Protein AF-A0A966ZBD1-F1 (afdb_monomer_lite)

Sequence (70 aa):
MATRGEDVSRFFTNQFTVVRPVKRVNVDLTQGMLRELDERAVHLNVSRQAVIKTLLRQALDSSGGRGLKR

Structure (mmCIF, N/CA/C/O backbone):
data_AF-A0A966ZBD1-F1
#
_entry.id   AF-A0A966ZBD1-F1
#
loop_
_atom_site.group_PDB
_atom_site.id
_atom_site.type_symbol
_atom_site.label_atom_id
_atom_site.label_alt_id
_atom_site.label_comp_id
_atom_site.label_asym_id
_atom_site.label_entity_id
_atom_site.label_seq_id
_atom_site.pdbx_PDB_ins_code
_atom_site.Cartn_x
_atom_site.Cartn_y
_atom_site.Cartn_z
_atom_site.occupancy
_atom_site.B_iso_or_equiv
_atom_site.auth_seq_id
_atom_site.auth_comp_id
_atom_site.auth_asym_id
_atom_site.auth_atom_id
_atom_site.pdbx_PDB_model_num
ATOM 1 N N . MET A 1 1 ? -8.838 -21.151 -45.905 1.00 42.66 1 MET A N 1
ATOM 2 C CA . MET A 1 1 ? -7.420 -21.549 -46.028 1.00 42.66 1 MET A CA 1
ATOM 3 C C . MET A 1 1 ? -6.589 -20.279 -46.107 1.00 42.66 1 MET A C 1
ATOM 5 O O . MET A 1 1 ? -6.808 -19.507 -47.028 1.00 42.66 1 MET A O 1
ATOM 9 N N . ALA A 1 2 ? -5.742 -20.001 -45.113 1.00 49.59 2 ALA A N 1
ATOM 10 C CA . ALA A 1 2 ? -4.813 -18.868 -45.153 1.00 49.59 2 ALA A CA 1
ATOM 11 C C . ALA A 1 2 ? -3.491 -19.370 -45.750 1.00 49.59 2 ALA A C 1
ATOM 13 O O . ALA A 1 2 ? -2.705 -20.008 -45.058 1.00 49.59 2 ALA A O 1
ATOM 14 N N . THR A 1 3 ? -3.304 -19.175 -47.058 1.00 57.25 3 THR A N 1
ATOM 15 C CA . THR A 1 3 ? -2.234 -19.840 -47.828 1.00 57.25 3 THR A CA 1
ATOM 16 C C . THR A 1 3 ? -1.061 -18.926 -48.191 1.00 57.25 3 THR A C 1
ATOM 18 O O . THR A 1 3 ? -0.160 -19.357 -48.898 1.00 57.25 3 THR A O 1
ATOM 21 N N . ARG A 1 4 ? -0.975 -17.682 -47.720 1.00 55.88 4 ARG A N 1
ATOM 22 C CA . ARG A 1 4 ? 0.225 -16.858 -47.948 1.00 55.88 4 ARG A CA 1
ATOM 23 C C . ARG A 1 4 ? 0.504 -16.016 -46.719 1.00 55.88 4 ARG A C 1
ATOM 25 O O . ARG A 1 4 ? -0.396 -15.345 -46.233 1.00 55.88 4 ARG A O 1
ATOM 32 N N . GLY A 1 5 ? 1.734 -16.104 -46.213 1.00 60.59 5 GLY A N 1
ATOM 33 C CA . GLY A 1 5 ? 2.249 -15.306 -45.103 1.00 60.59 5 GLY A CA 1
ATOM 34 C C . GLY A 1 5 ? 2.361 -13.833 -45.477 1.00 60.59 5 GLY A C 1
ATOM 35 O O . GLY A 1 5 ? 3.459 -13.307 -45.610 1.00 60.59 5 GLY A O 1
ATOM 36 N N . GLU A 1 6 ? 1.222 -13.184 -45.698 1.00 64.62 6 GLU A N 1
ATOM 37 C CA . GLU A 1 6 ? 1.154 -11.740 -45.823 1.00 64.62 6 GLU A CA 1
ATOM 38 C C . GLU A 1 6 ? 1.414 -11.114 -44.453 1.00 64.62 6 GLU A C 1
ATOM 40 O O . GLU A 1 6 ? 0.854 -11.528 -43.436 1.00 64.62 6 GLU A O 1
ATOM 45 N N . ASP A 1 7 ? 2.296 -10.120 -44.440 1.00 58.19 7 ASP A N 1
ATOM 46 C CA . ASP A 1 7 ? 2.682 -9.391 -43.245 1.00 58.19 7 ASP A CA 1
ATOM 47 C C . ASP A 1 7 ? 1.487 -8.579 -42.704 1.00 58.19 7 ASP A C 1
ATOM 49 O O . ASP A 1 7 ? 1.133 -7.498 -43.189 1.00 58.19 7 ASP A O 1
ATOM 53 N N . VAL A 1 8 ? 0.823 -9.136 -41.690 1.00 63.22 8 VAL A N 1
ATOM 54 C CA . VAL A 1 8 ? -0.302 -8.510 -40.981 1.00 63.22 8 VAL A CA 1
ATOM 55 C C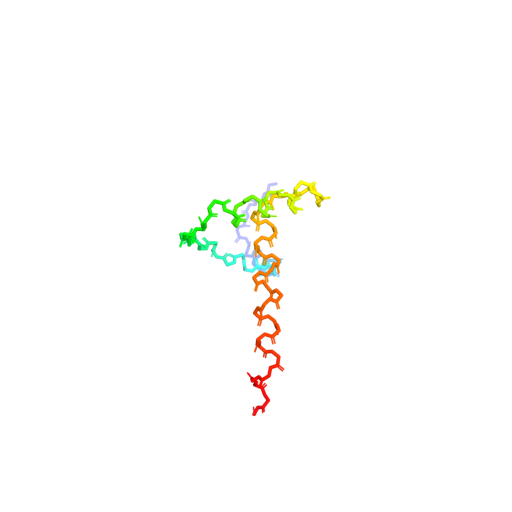 . VAL A 1 8 ? 0.150 -7.530 -39.892 1.00 63.22 8 VAL A C 1
ATOM 57 O O . VAL A 1 8 ? -0.699 -6.988 -39.181 1.00 63.22 8 VAL A O 1
ATOM 60 N N . SER A 1 9 ? 1.453 -7.228 -39.776 1.00 61.38 9 SER A N 1
ATOM 61 C CA . SER A 1 9 ? 2.005 -6.311 -38.758 1.00 61.38 9 SER A CA 1
ATOM 62 C C . SER A 1 9 ? 1.386 -4.912 -38.806 1.00 61.38 9 SER A C 1
ATOM 64 O O . SER A 1 9 ? 1.287 -4.246 -37.782 1.00 61.38 9 SER A O 1
ATOM 66 N N . ARG A 1 10 ? 0.883 -4.483 -39.971 1.00 62.88 10 ARG A N 1
ATOM 67 C CA . ARG A 1 10 ? 0.148 -3.215 -40.146 1.00 62.88 10 ARG A CA 1
ATOM 68 C C . ARG A 1 10 ? -1.179 -3.133 -39.378 1.00 62.88 10 ARG A C 1
ATOM 70 O O . ARG A 1 10 ? -1.672 -2.034 -39.150 1.00 62.88 10 ARG A O 1
ATOM 77 N N . PHE A 1 11 ? -1.752 -4.272 -38.986 1.00 62.62 11 PHE A N 1
ATOM 78 C CA . PHE A 1 11 ? -2.965 -4.348 -38.163 1.00 62.62 11 PHE A CA 1
ATOM 79 C C . PHE A 1 11 ? -2.649 -4.527 -36.672 1.00 62.62 11 PHE A C 1
ATOM 81 O O . PHE A 1 11 ? -3.492 -4.240 -35.824 1.00 62.62 11 PHE A O 1
ATOM 88 N N . PHE A 1 12 ? -1.424 -4.942 -36.338 1.00 55.97 12 PHE A N 1
ATOM 89 C CA . PHE A 1 12 ? -0.923 -4.963 -34.969 1.00 55.97 12 PHE A CA 1
ATOM 90 C C . PHE A 1 12 ? -0.392 -3.576 -34.609 1.00 55.97 12 PHE A C 1
ATOM 92 O O . PHE A 1 12 ? 0.811 -3.332 -34.542 1.00 55.97 12 PHE A O 1
ATOM 99 N N . THR A 1 13 ? -1.296 -2.636 -34.328 1.00 58.72 13 THR A N 1
ATOM 100 C CA . THR A 1 13 ? -0.886 -1.469 -33.548 1.00 58.72 13 THR A CA 1
ATOM 101 C C . THR A 1 13 ? -0.445 -2.009 -32.195 1.00 58.72 13 THR A C 1
ATOM 103 O O . THR A 1 13 ? -1.271 -2.546 -31.460 1.00 58.72 13 THR A O 1
ATOM 106 N N . ASN A 1 14 ? 0.849 -1.929 -31.896 1.00 52.28 14 ASN A N 1
ATOM 107 C CA . ASN A 1 14 ? 1.507 -2.472 -30.707 1.00 52.28 14 ASN A CA 1
ATOM 108 C C . ASN A 1 14 ? 1.087 -1.739 -29.407 1.00 52.28 14 ASN A C 1
ATOM 110 O O . ASN A 1 14 ? 1.901 -1.489 -28.524 1.00 52.28 14 ASN A O 1
ATOM 114 N N . GLN A 1 15 ? -0.197 -1.384 -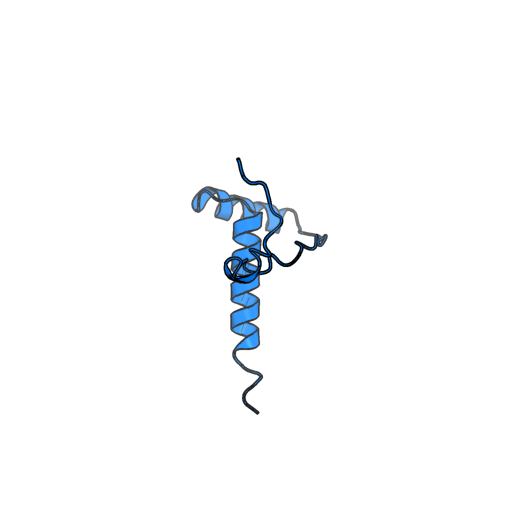29.297 1.00 56.31 15 GLN A N 1
ATOM 115 C CA . GLN A 1 15 ? -0.896 -0.734 -28.190 1.00 56.31 15 GLN A CA 1
ATOM 116 C C . GLN A 1 15 ? -1.147 -1.702 -27.028 1.00 56.31 15 GLN A C 1
ATOM 118 O O . GLN A 1 15 ? -2.116 -1.572 -26.283 1.00 56.31 15 GLN A O 1
ATOM 123 N N . PHE A 1 16 ? -0.272 -2.686 -26.844 1.00 54.62 16 PHE A N 1
ATOM 124 C CA . PHE A 1 16 ? -0.183 -3.334 -25.553 1.00 54.62 16 PHE A CA 1
ATOM 125 C C . PHE A 1 16 ? 0.473 -2.318 -24.625 1.00 54.62 16 PHE A C 1
ATOM 127 O O . PHE A 1 16 ? 1.630 -1.943 -24.828 1.00 54.62 16 PHE A O 1
ATOM 134 N N . THR A 1 17 ? -0.260 -1.837 -23.617 1.00 59.50 17 THR A N 1
ATOM 135 C CA . THR A 1 17 ? 0.358 -1.129 -22.494 1.00 59.50 17 THR A CA 1
ATOM 136 C C . THR A 1 17 ? 1.496 -2.010 -22.013 1.00 59.50 17 THR A C 1
ATOM 138 O O . THR A 1 17 ? 1.246 -3.136 -21.585 1.00 59.50 17 THR A O 1
ATOM 141 N N . VAL A 1 18 ? 2.737 -1.533 -22.136 1.00 59.88 18 VAL A N 1
ATOM 142 C CA . VAL A 1 18 ? 3.914 -2.268 -21.674 1.00 59.88 18 VAL A CA 1
ATOM 143 C C . VAL A 1 18 ? 3.687 -2.577 -20.200 1.00 59.88 18 VAL A C 1
ATOM 145 O O . VAL A 1 18 ? 3.817 -1.698 -19.342 1.00 59.88 18 VAL A O 1
ATOM 148 N N . VAL A 1 19 ? 3.300 -3.818 -19.901 1.00 61.84 19 VAL A N 1
ATOM 149 C CA . VAL A 1 19 ? 3.214 -4.304 -18.531 1.00 61.84 19 VAL A CA 1
ATOM 150 C C . VAL A 1 19 ? 4.656 -4.366 -18.069 1.00 61.84 19 VAL A C 1
ATOM 152 O O . VAL A 1 19 ? 5.400 -5.285 -18.406 1.00 61.84 19 VAL A O 1
ATOM 155 N N . ARG A 1 20 ? 5.092 -3.317 -17.366 1.00 65.56 20 ARG A N 1
ATOM 156 C CA . ARG A 1 20 ? 6.428 -3.302 -16.780 1.00 65.56 20 ARG A CA 1
ATOM 157 C C . ARG A 1 20 ? 6.535 -4.535 -15.880 1.00 65.56 20 ARG A C 1
ATOM 159 O O . ARG A 1 20 ? 5.600 -4.794 -15.117 1.00 65.56 20 ARG A O 1
ATOM 166 N N . PRO A 1 21 ? 7.638 -5.291 -15.954 1.00 77.25 21 PRO A N 1
ATOM 167 C CA . PRO A 1 21 ? 7.802 -6.470 -15.121 1.00 77.25 21 PRO A CA 1
ATOM 168 C C . PRO A 1 21 ? 7.671 -6.081 -13.645 1.00 77.25 21 PRO A C 1
ATOM 170 O O . PRO A 1 21 ? 8.297 -5.122 -13.183 1.00 77.25 21 PRO A O 1
ATOM 173 N N . VAL A 1 22 ? 6.831 -6.814 -12.909 1.00 81.00 22 VAL A N 1
ATOM 174 C CA . VAL A 1 22 ? 6.660 -6.622 -11.465 1.00 81.00 22 VAL A CA 1
ATOM 175 C C . VAL A 1 22 ? 7.962 -7.024 -10.778 1.00 81.00 22 VAL A C 1
ATOM 177 O O . VAL A 1 22 ? 8.363 -8.185 -10.827 1.00 81.00 22 VAL A O 1
ATOM 180 N N . LYS A 1 23 ? 8.622 -6.066 -10.123 1.00 88.19 23 LYS A N 1
ATOM 181 C CA . LYS A 1 23 ? 9.794 -6.335 -9.283 1.00 88.19 23 LYS A CA 1
ATOM 182 C C . LYS A 1 23 ? 9.338 -6.627 -7.858 1.00 88.19 23 LYS A C 1
ATOM 184 O O . LYS A 1 23 ? 8.620 -5.824 -7.266 1.00 88.19 23 LYS A O 1
ATOM 189 N N . ARG A 1 24 ? 9.750 -7.773 -7.313 1.00 89.31 24 ARG A N 1
ATOM 190 C CA . ARG A 1 24 ? 9.514 -8.121 -5.907 1.00 89.31 24 ARG A CA 1
ATOM 191 C C . ARG A 1 24 ? 10.549 -7.417 -5.034 1.00 89.31 24 ARG A C 1
ATOM 193 O O . ARG A 1 24 ? 11.728 -7.404 -5.375 1.00 89.31 24 ARG A O 1
ATOM 200 N N . VAL A 1 25 ? 10.091 -6.839 -3.931 1.00 91.31 25 VAL A N 1
ATOM 201 C CA . VAL A 1 25 ? 10.924 -6.152 -2.940 1.00 91.31 25 VAL A CA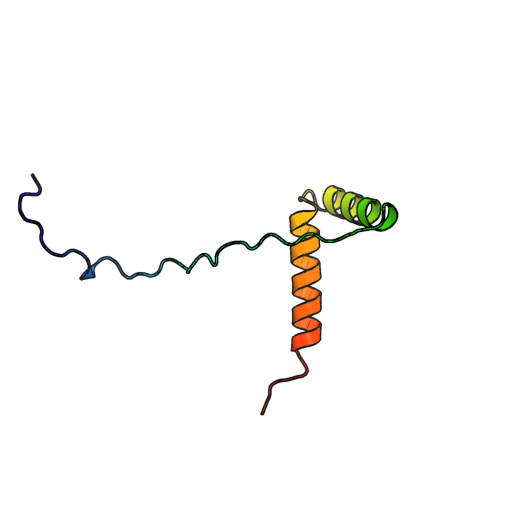 1
ATOM 202 C C . VAL A 1 25 ? 10.558 -6.714 -1.572 1.00 91.31 25 VAL A C 1
ATOM 204 O O . VAL A 1 25 ? 9.373 -6.793 -1.249 1.00 91.31 25 VAL A O 1
ATOM 207 N N . ASN A 1 26 ? 11.562 -7.121 -0.796 1.00 94.38 26 ASN A N 1
ATOM 208 C CA . ASN A 1 26 ? 11.381 -7.554 0.588 1.00 94.38 26 ASN A CA 1
ATOM 209 C C . ASN A 1 26 ? 11.455 -6.331 1.506 1.00 94.38 26 ASN A C 1
ATOM 211 O O . ASN A 1 26 ? 12.308 -5.467 1.305 1.00 94.38 26 ASN A O 1
ATOM 215 N N . VAL A 1 27 ? 10.556 -6.255 2.484 1.00 93.56 27 VAL A N 1
ATOM 216 C CA . VAL A 1 27 ? 10.478 -5.156 3.451 1.00 93.56 27 VAL A CA 1
ATOM 217 C C . VAL A 1 27 ? 10.153 -5.749 4.812 1.00 93.56 27 VAL A C 1
ATOM 219 O O . VAL A 1 27 ? 9.205 -6.528 4.926 1.00 93.56 27 VAL A O 1
ATOM 222 N N . ASP A 1 28 ? 10.905 -5.348 5.828 1.00 96.75 28 ASP A N 1
ATOM 223 C CA . ASP A 1 28 ? 10.611 -5.708 7.208 1.00 96.75 28 ASP A CA 1
ATOM 224 C C . ASP A 1 28 ? 9.533 -4.777 7.767 1.00 96.75 28 ASP A C 1
ATOM 226 O O . ASP A 1 28 ? 9.637 -3.551 7.699 1.00 96.75 28 ASP A O 1
ATOM 230 N N . LEU A 1 29 ? 8.475 -5.370 8.315 1.00 95.44 29 LEU A N 1
ATOM 231 C CA . LEU A 1 29 ? 7.364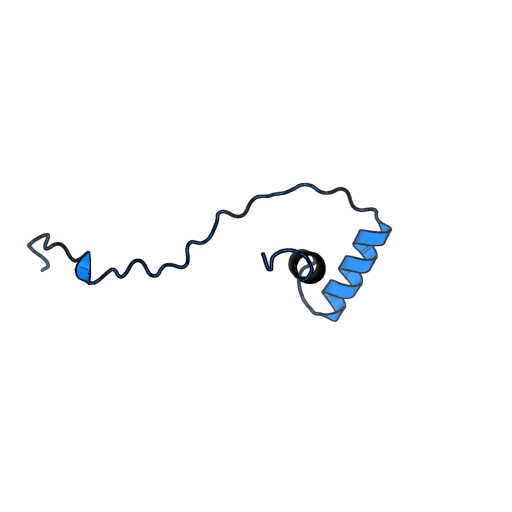 -4.665 8.946 1.00 95.44 29 LEU A CA 1
ATOM 232 C C . LEU A 1 29 ? 7.198 -5.205 10.359 1.00 95.44 29 LEU A C 1
ATOM 234 O O . LEU A 1 29 ? 7.235 -6.417 10.578 1.00 95.44 29 LEU A O 1
ATOM 238 N N . THR A 1 30 ? 6.988 -4.314 11.323 1.00 98.00 30 THR A N 1
ATOM 239 C CA . THR A 1 30 ? 6.700 -4.748 12.691 1.00 98.00 30 THR A CA 1
ATOM 240 C C . THR A 1 30 ? 5.338 -5.442 12.749 1.00 98.00 30 THR A C 1
ATOM 242 O O . THR A 1 30 ? 4.453 -5.200 11.923 1.00 98.00 30 THR A O 1
ATOM 245 N N . GLN A 1 31 ? 5.130 -6.280 13.767 1.00 97.75 31 GLN A N 1
ATOM 246 C CA . GLN A 1 31 ? 3.840 -6.941 13.976 1.00 97.75 31 GLN A CA 1
ATOM 247 C C . GLN A 1 31 ? 2.687 -5.932 14.128 1.00 97.75 31 GLN A C 1
ATOM 249 O O . GLN A 1 31 ? 1.589 -6.179 13.633 1.00 97.75 31 GLN A O 1
ATOM 254 N N . GLY A 1 32 ? 2.940 -4.780 14.761 1.00 98.06 32 GLY A N 1
ATOM 255 C CA . GLY A 1 32 ? 1.957 -3.699 14.882 1.00 98.06 32 GLY A CA 1
ATOM 256 C C . GLY A 1 32 ? 1.540 -3.139 13.521 1.00 98.06 32 GLY A C 1
ATOM 257 O O . GLY A 1 32 ? 0.350 -3.061 13.230 1.00 98.06 32 GLY A O 1
ATOM 258 N N . MET A 1 33 ? 2.511 -2.869 12.642 1.00 97.56 33 MET A N 1
ATOM 259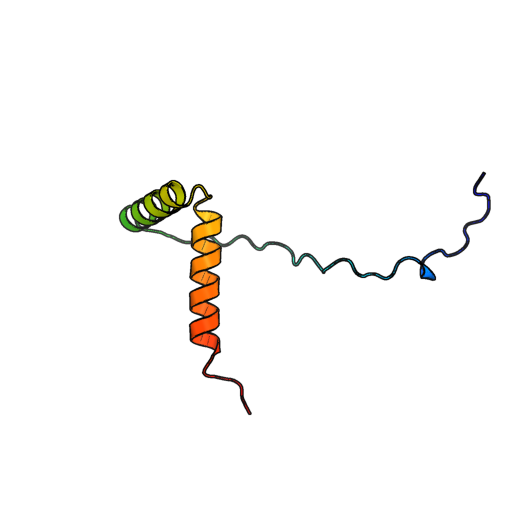 C CA . MET A 1 33 ? 2.237 -2.385 11.284 1.00 97.56 33 MET A CA 1
ATOM 260 C C . MET A 1 33 ? 1.440 -3.400 10.461 1.00 97.56 33 MET A C 1
ATOM 262 O O . MET A 1 33 ? 0.544 -3.020 9.711 1.00 97.56 33 MET A O 1
ATOM 266 N N . LEU A 1 34 ? 1.747 -4.694 10.600 1.00 97.44 34 LEU A N 1
ATOM 267 C CA . LEU A 1 34 ? 0.983 -5.749 9.933 1.00 97.44 34 LEU A CA 1
ATOM 268 C C . LEU A 1 34 ? -0.473 -5.769 10.404 1.00 97.44 34 LEU A C 1
ATOM 270 O O . LEU A 1 34 ? -1.364 -5.848 9.561 1.00 97.44 34 LEU A O 1
ATOM 274 N N . ARG A 1 35 ? -0.713 -5.625 11.714 1.00 97.94 35 ARG A N 1
ATOM 275 C CA . ARG A 1 35 ? -2.070 -5.584 12.274 1.00 97.94 35 ARG A CA 1
ATOM 276 C C . ARG A 1 35 ? -2.875 -4.404 11.730 1.00 97.94 35 ARG A C 1
ATOM 278 O O . ARG A 1 35 ? -3.999 -4.593 11.281 1.00 97.94 35 ARG A O 1
ATOM 285 N N . GLU A 1 36 ? -2.284 -3.214 11.688 1.00 97.31 36 GLU A N 1
ATOM 286 C CA . GLU A 1 36 ? -2.946 -2.028 11.129 1.00 97.31 36 GLU A CA 1
ATOM 287 C C . GLU A 1 36 ? -3.257 -2.179 9.631 1.00 97.31 36 GLU A C 1
ATOM 289 O O . GLU A 1 36 ? -4.312 -1.751 9.155 1.00 97.31 36 GLU A O 1
ATOM 294 N N . LEU A 1 37 ? -2.350 -2.796 8.864 1.00 97.12 37 LEU A N 1
ATOM 295 C CA . LEU A 1 37 ? -2.579 -3.088 7.448 1.00 97.12 37 LEU A CA 1
ATOM 296 C C . LEU A 1 37 ? -3.695 -4.120 7.252 1.00 97.12 37 LEU A C 1
ATOM 298 O O . LEU A 1 37 ? -4.482 -3.973 6.317 1.00 97.12 37 LEU A O 1
ATOM 302 N N . ASP A 1 38 ? -3.764 -5.137 8.111 1.00 97.50 38 ASP A N 1
ATOM 303 C CA . ASP A 1 38 ? -4.823 -6.149 8.116 1.00 97.50 38 ASP A CA 1
ATOM 304 C C . ASP A 1 38 ? -6.194 -5.539 8.414 1.00 97.50 38 ASP A C 1
ATOM 306 O O . ASP A 1 38 ? -7.140 -5.758 7.658 1.00 97.50 38 ASP A O 1
ATOM 310 N N . GLU A 1 39 ? -6.297 -4.716 9.457 1.00 97.94 39 GLU A N 1
ATOM 311 C CA . GLU A 1 39 ? -7.542 -4.032 9.826 1.00 97.94 39 GLU A CA 1
ATOM 312 C C . GLU A 1 39 ? -8.070 -3.168 8.669 1.00 97.94 39 GLU A C 1
ATOM 314 O 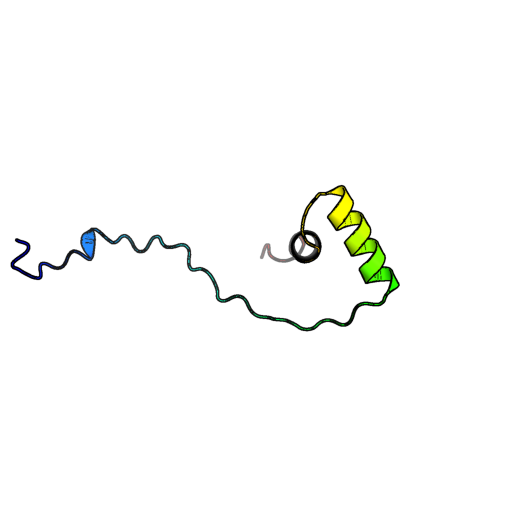O . GLU A 1 39 ? -9.249 -3.244 8.308 1.00 97.94 39 GLU A O 1
ATOM 319 N N . ARG A 1 40 ? -7.186 -2.405 8.011 1.00 97.19 40 ARG A N 1
ATOM 320 C CA . ARG A 1 40 ? -7.546 -1.599 6.831 1.00 97.19 40 ARG A CA 1
ATOM 321 C C . ARG A 1 40 ? -7.952 -2.461 5.639 1.00 97.19 40 ARG A C 1
ATOM 323 O O . ARG A 1 40 ? -8.892 -2.112 4.928 1.00 97.19 40 ARG A O 1
ATOM 330 N N . ALA A 1 41 ? -7.242 -3.561 5.403 1.00 97.75 41 ALA A N 1
ATOM 331 C CA . ALA A 1 41 ? -7.526 -4.485 4.311 1.00 97.75 41 ALA A CA 1
ATOM 332 C C . ALA A 1 41 ? -8.912 -5.132 4.466 1.00 97.75 41 ALA A C 1
ATOM 334 O O . ALA A 1 41 ? -9.674 -5.163 3.501 1.00 97.75 41 ALA A O 1
ATOM 335 N N . VAL A 1 42 ? -9.264 -5.564 5.683 1.00 97.75 42 VAL A N 1
ATOM 336 C CA . VAL A 1 42 ? -10.590 -6.113 6.012 1.00 97.75 42 VAL A CA 1
ATOM 337 C C . VAL A 1 42 ? -11.674 -5.059 5.828 1.00 97.75 42 VAL A C 1
ATOM 339 O O . VAL A 1 42 ? -12.667 -5.323 5.155 1.00 97.75 42 VAL A O 1
ATOM 342 N N . HIS A 1 43 ? -11.472 -3.856 6.371 1.00 96.75 43 HIS A N 1
ATOM 343 C CA . HIS A 1 43 ? -12.458 -2.780 6.273 1.00 96.75 43 HIS A CA 1
ATOM 344 C C . HIS A 1 43 ? -12.768 -2.394 4.818 1.00 96.75 43 HIS A C 1
ATOM 346 O O . HIS A 1 43 ? -13.914 -2.120 4.474 1.00 96.75 43 HIS A O 1
ATOM 352 N N . LEU A 1 44 ? -11.749 -2.405 3.956 1.00 95.19 44 LEU A N 1
ATOM 353 C CA . LEU A 1 44 ? -11.875 -2.081 2.535 1.00 95.19 44 LEU A CA 1
ATOM 354 C C . LEU A 1 44 ? -12.197 -3.302 1.653 1.00 95.19 44 LEU A C 1
ATOM 356 O O . LEU A 1 44 ? -12.393 -3.134 0.452 1.00 95.19 44 LEU A O 1
ATOM 360 N N . ASN A 1 45 ? -12.240 -4.511 2.223 1.00 96.75 45 ASN A N 1
ATOM 361 C CA . ASN A 1 45 ? -12.394 -5.786 1.516 1.00 96.75 45 ASN A CA 1
ATOM 362 C C . ASN A 1 45 ? -11.400 -5.971 0.345 1.00 96.75 45 ASN A C 1
ATOM 364 O O . ASN A 1 45 ? -11.765 -6.356 -0.767 1.00 96.75 45 ASN A O 1
ATOM 368 N N . VAL A 1 46 ? -10.121 -5.672 0.589 1.00 96.25 46 VAL A N 1
ATOM 369 C CA . VAL A 1 46 ? -9.023 -5.806 -0.387 1.00 96.25 46 VAL A CA 1
ATOM 370 C C . VAL A 1 46 ? -7.817 -6.509 0.236 1.00 96.25 46 VAL A C 1
ATOM 372 O O . VAL A 1 46 ? -7.741 -6.706 1.441 1.00 96.25 46 VAL A O 1
ATOM 375 N N . SER A 1 47 ? -6.821 -6.874 -0.573 1.00 96.62 47 SER A N 1
ATOM 376 C CA . SER A 1 47 ? -5.569 -7.434 -0.046 1.00 96.62 47 SER A CA 1
ATOM 377 C C . SER A 1 47 ? -4.681 -6.369 0.613 1.00 96.62 47 SER A C 1
ATOM 379 O O . SER A 1 47 ? -4.645 -5.216 0.172 1.00 96.62 47 SER A O 1
ATOM 381 N N . ARG A 1 48 ? -3.843 -6.771 1.584 1.00 96.56 48 ARG A N 1
ATOM 382 C CA . ARG A 1 48 ? -2.776 -5.907 2.143 1.00 96.56 48 ARG A CA 1
ATOM 383 C C . ARG A 1 48 ? -1.896 -5.295 1.056 1.00 96.56 48 ARG A C 1
ATOM 385 O O . ARG A 1 48 ? -1.524 -4.134 1.145 1.00 96.56 48 ARG A O 1
ATOM 392 N N . GLN A 1 49 ? -1.581 -6.063 0.011 1.00 95.00 49 GLN A N 1
ATOM 393 C CA . GLN A 1 49 ? -0.785 -5.604 -1.132 1.00 95.00 49 GLN A CA 1
ATOM 394 C C . GLN A 1 49 ? -1.446 -4.420 -1.850 1.00 95.00 49 GLN A C 1
ATOM 396 O O . GLN A 1 49 ? -0.756 -3.478 -2.230 1.00 95.00 49 GLN A O 1
ATOM 401 N N . ALA A 1 50 ? -2.775 -4.424 -1.999 1.00 95.38 50 ALA A N 1
ATOM 402 C CA . ALA A 1 50 ? -3.508 -3.304 -2.586 1.00 95.38 50 ALA A CA 1
ATOM 403 C C . ALA A 1 50 ? -3.461 -2.057 -1.688 1.00 95.38 50 ALA A C 1
ATOM 405 O O . ALA A 1 50 ? -3.234 -0.953 -2.192 1.00 95.38 50 ALA A O 1
ATOM 406 N N . VAL A 1 51 ? -3.595 -2.235 -0.368 1.00 96.75 51 VAL A N 1
ATOM 407 C CA . VAL A 1 51 ? -3.442 -1.147 0.613 1.00 96.75 51 VAL A CA 1
ATOM 408 C C . VAL A 1 51 ? -2.032 -0.557 0.537 1.00 96.75 51 VAL A C 1
ATOM 410 O O . VAL A 1 51 ? -1.884 0.642 0.309 1.00 96.75 51 VAL A O 1
ATOM 413 N N . ILE A 1 52 ? -0.997 -1.400 0.631 1.00 96.19 52 ILE A N 1
ATOM 414 C CA . ILE A 1 52 ? 0.417 -0.997 0.552 1.00 96.19 52 ILE A CA 1
ATOM 415 C C . ILE A 1 52 ? 0.691 -0.251 -0.756 1.00 96.19 52 ILE A C 1
ATOM 417 O O . ILE A 1 52 ? 1.255 0.841 -0.737 1.00 96.19 52 ILE A O 1
ATOM 421 N N . LYS A 1 53 ? 0.259 -0.805 -1.895 1.00 94.50 53 LYS A N 1
ATOM 422 C CA . LYS A 1 53 ? 0.460 -0.197 -3.217 1.00 94.50 53 LYS A CA 1
ATOM 423 C C . LYS A 1 53 ? -0.185 1.186 -3.312 1.00 94.50 53 LYS A C 1
ATOM 425 O O . LYS A 1 53 ? 0.414 2.095 -3.883 1.00 94.50 53 LYS A O 1
ATOM 430 N N . THR A 1 54 ? -1.382 1.345 -2.753 1.00 93.88 54 THR A N 1
ATOM 431 C CA . THR A 1 54 ? -2.123 2.612 -2.784 1.00 93.88 54 THR A CA 1
ATOM 432 C C . THR A 1 54 ? -1.463 3.661 -1.895 1.00 93.88 54 THR A C 1
ATOM 434 O O . THR A 1 54 ? -1.205 4.768 -2.361 1.00 93.88 54 THR A O 1
ATOM 437 N N . LEU A 1 55 ? -1.112 3.302 -0.657 1.00 94.06 55 LEU A N 1
ATOM 438 C CA . LEU A 1 55 ? -0.425 4.204 0.273 1.00 94.06 55 LEU A CA 1
ATOM 439 C C . LEU A 1 55 ? 0.946 4.632 -0.263 1.00 94.06 55 LEU A C 1
ATOM 441 O O . LEU A 1 55 ? 1.280 5.814 -0.229 1.00 94.06 55 LEU A O 1
ATOM 445 N N . LEU A 1 56 ? 1.717 3.693 -0.821 1.00 94.19 56 LEU A N 1
ATOM 446 C CA . LEU A 1 56 ? 3.009 3.994 -1.435 1.00 94.19 56 LEU A CA 1
ATOM 447 C C . LEU A 1 56 ? 2.851 4.952 -2.621 1.00 94.19 56 LEU A C 1
ATOM 449 O O . LEU A 1 56 ? 3.636 5.888 -2.759 1.00 94.19 56 LEU A O 1
ATOM 453 N N . ARG A 1 57 ? 1.825 4.759 -3.463 1.00 93.31 57 ARG A N 1
ATOM 454 C CA . ARG A 1 57 ? 1.545 5.669 -4.580 1.00 93.31 57 ARG A CA 1
ATOM 455 C C . ARG A 1 57 ? 1.203 7.073 -4.088 1.00 93.31 57 ARG A C 1
ATOM 457 O O . ARG A 1 57 ? 1.808 8.026 -4.562 1.00 93.31 57 ARG A O 1
ATOM 464 N N . GLN A 1 58 ? 0.302 7.187 -3.113 1.00 93.12 58 GLN A N 1
ATOM 465 C CA . GLN A 1 58 ? -0.091 8.469 -2.521 1.00 93.12 58 GLN A CA 1
ATOM 466 C C . GLN A 1 58 ? 1.101 9.209 -1.907 1.00 93.12 58 GLN A C 1
ATOM 468 O O . GLN A 1 58 ? 1.255 10.411 -2.126 1.00 93.12 58 GLN A O 1
ATOM 473 N N . ALA A 1 59 ? 1.964 8.498 -1.176 1.00 93.50 59 ALA A N 1
ATOM 474 C CA . ALA A 1 59 ? 3.176 9.071 -0.603 1.00 93.50 59 ALA A CA 1
ATOM 475 C C . ALA A 1 59 ? 4.118 9.594 -1.699 1.00 93.50 59 ALA A C 1
ATOM 477 O O . ALA A 1 59 ? 4.532 10.748 -1.644 1.00 93.50 59 ALA A O 1
ATOM 478 N N . LEU A 1 60 ? 4.393 8.788 -2.731 1.00 91.62 60 LEU A N 1
ATOM 479 C CA . LEU A 1 60 ? 5.261 9.182 -3.845 1.00 91.62 60 LEU A CA 1
ATOM 480 C C . LEU A 1 60 ? 4.694 10.354 -4.655 1.00 91.62 60 LEU A C 1
ATOM 482 O O . LEU A 1 60 ? 5.456 11.232 -5.052 1.00 91.62 60 LEU A O 1
ATOM 486 N N . ASP A 1 61 ? 3.380 10.404 -4.869 1.00 91.44 61 ASP A N 1
ATOM 487 C CA . ASP A 1 61 ? 2.715 11.519 -5.553 1.00 91.44 61 ASP A CA 1
ATOM 488 C C . ASP A 1 61 ? 2.796 12.811 -4.736 1.00 91.44 61 ASP A C 1
ATOM 490 O O . ASP A 1 61 ? 3.118 13.876 -5.266 1.00 91.44 61 ASP A O 1
ATOM 494 N N . SER A 1 62 ? 2.586 12.704 -3.424 1.00 87.00 62 SER A N 1
ATOM 495 C CA . SER A 1 62 ? 2.680 13.834 -2.495 1.00 87.00 62 SER A CA 1
ATOM 496 C C . SER A 1 62 ? 4.117 14.350 -2.362 1.00 87.00 62 SER A C 1
ATOM 498 O O . SER A 1 62 ? 4.341 15.553 -2.227 1.00 87.00 62 SER A O 1
ATOM 500 N N . SER A 1 63 ? 5.107 13.455 -2.428 1.00 79.12 63 SER A N 1
ATOM 501 C CA . SER A 1 63 ? 6.530 13.806 -2.421 1.00 79.12 63 SER A CA 1
ATOM 502 C C . SER A 1 63 ? 7.009 14.358 -3.770 1.00 79.12 63 SER A C 1
ATOM 504 O O . SER A 1 63 ? 7.837 15.268 -3.794 1.00 79.12 63 SER A O 1
ATOM 506 N N . GLY A 1 64 ? 6.478 13.852 -4.887 1.00 64.38 64 GLY A N 1
ATOM 507 C CA . GLY A 1 64 ? 6.837 14.262 -6.249 1.00 64.38 64 GLY A CA 1
ATOM 508 C C . GLY A 1 64 ? 6.235 15.600 -6.694 1.00 64.38 64 GLY A C 1
ATOM 509 O O . GLY A 1 64 ? 6.755 16.231 -7.611 1.00 64.38 64 GLY A O 1
ATOM 510 N N . GLY A 1 65 ? 5.189 16.089 -6.020 1.00 54.81 65 GLY A N 1
ATOM 511 C CA . GLY A 1 65 ? 4.501 17.344 -6.353 1.00 54.81 65 GLY A CA 1
ATOM 512 C C . GLY A 1 65 ? 5.269 18.650 -6.079 1.00 54.81 65 GLY A C 1
ATOM 513 O O . GLY A 1 65 ? 4.729 19.722 -6.344 1.00 54.81 65 GLY A O 1
ATOM 514 N N . ARG A 1 66 ? 6.508 18.609 -5.558 1.00 56.75 66 ARG A N 1
ATOM 515 C CA . ARG A 1 66 ? 7.306 19.819 -5.236 1.00 56.75 66 ARG A CA 1
ATOM 516 C C . ARG A 1 66 ? 8.678 19.924 -5.901 1.00 56.75 66 ARG A C 1
ATOM 518 O O . ARG A 1 66 ? 9.435 20.835 -5.581 1.00 56.75 66 ARG A O 1
ATOM 525 N N . GLY A 1 67 ? 9.002 19.070 -6.863 1.00 52.41 67 GLY A N 1
ATOM 526 C CA . GLY A 1 67 ? 10.291 19.160 -7.541 1.00 52.41 67 GLY A CA 1
ATOM 527 C C . GLY A 1 67 ? 10.233 18.567 -8.928 1.00 52.41 67 GLY A C 1
ATOM 528 O O . GLY A 1 67 ? 10.530 17.397 -9.073 1.00 52.41 67 GLY A O 1
ATOM 529 N N . LEU A 1 68 ? 9.810 19.368 -9.907 1.00 54.72 68 LEU A N 1
ATOM 530 C CA . LEU A 1 68 ? 10.302 19.427 -11.293 1.00 54.72 68 LEU A CA 1
ATOM 531 C C . LEU A 1 68 ? 9.345 20.334 -12.096 1.00 54.72 68 LEU A C 1
ATOM 533 O O . LEU A 1 68 ? 8.550 19.901 -12.922 1.00 54.72 68 LEU A O 1
ATOM 537 N N . LYS A 1 69 ? 9.407 21.637 -11.815 1.00 50.31 69 LYS A N 1
ATOM 538 C CA . LYS A 1 69 ? 9.219 22.663 -12.844 1.00 50.31 69 LYS A CA 1
ATOM 539 C C . LYS A 1 69 ? 10.543 23.415 -12.919 1.00 50.31 69 LYS A C 1
ATOM 541 O O . LYS A 1 69 ? 10.795 24.302 -12.106 1.00 50.31 69 LYS A O 1
ATOM 546 N N . ARG A 1 70 ? 11.421 22.965 -13.806 1.00 45.88 70 ARG A N 1
ATOM 547 C CA . ARG A 1 70 ? 12.540 23.734 -14.345 1.00 45.88 70 ARG A CA 1
ATOM 548 C C . ARG A 1 70 ? 12.497 23.564 -15.848 1.00 45.88 70 ARG A C 1
ATOM 550 O O . ARG A 1 70 ? 12.224 22.416 -16.264 1.00 45.88 70 ARG A O 1
#

Secondary structure (DSSP, 8-state):
---S---GGGT--------PPPPP------HHHHHHHHHHHHHHTS-HHHHHHHHHHHHHHHHHTTS---

Foldseek 3Di:
DPDDPDPPVVVCPVPPPPPPDDDDDDDDDDPVRVVVLVVVCVVVVHDSVVVVVVVVVVVCVVVVPPDDDD

pLDDT: mean 79.81, std 18.7, range [42.66, 98.06]

Radius of gyration: 21.52 Å; chains: 1; bounding box: 25×45×63 Å